Protein AF-A0A0V1FT51-F1 (afdb_monomer)

Solvent-accessible surface area (backbone atoms only — not comparable to full-atom values): 8100 Å² total; per-residue (Å²): 137,88,80,83,78,74,81,78,82,77,84,75,79,74,76,77,79,54,73,46,66,38,38,39,38,37,47,61,46,40,76,72,66,81,39,60,59,68,61,52,52,52,52,47,59,56,65,48,61,45,96,89,34,56,76,52,46,79,90,42,44,49,78,47,80,59,88,41,34,42,39,38,42,22,60,48,100,73,58,71,68,58,52,54,51,52,51,54,51,49,29,55,75,72,68,39,58,84,51,44,43,87,42,74,81,51,99,50,32,34,32,55,38,70,62,83,76,71,87,66,95,70,80,89,80,72,82,82,135

Radius of gyration: 23.44 Å; Cα contacts (8 Å, |Δi|>4): 154; chains: 1; bounding box: 31×39×106 Å

Sequence (129 aa):
AKGYHGPPPANVHRKKKLINKFFIECRHPVEDGIMDAADFESFLRERIKVNGKTGNLGNNVILELQKTKMCLTADIPFSKRYLKYLTKKYLKKQSLRDWLRVVAISKDTYELRYFQITGEESGHSTDEE

Mean predicted aligned error: 10.05 Å

Structure (mmCIF, N/CA/C/O backbone):
data_AF-A0A0V1FT51-F1
#
_entry.id   AF-A0A0V1FT51-F1
#
loop_
_atom_site.group_PDB
_atom_site.id
_atom_site.type_symbol
_atom_site.label_atom_id
_atom_site.label_alt_id
_atom_site.label_comp_id
_atom_site.label_asym_id
_atom_site.label_entity_id
_atom_site.label_seq_id
_atom_site.pdbx_PDB_ins_code
_atom_site.Cartn_x
_atom_site.Cartn_y
_atom_site.Cartn_z
_atom_site.occupancy
_atom_site.B_iso_or_equiv
_atom_site.auth_seq_id
_atom_site.auth_comp_id
_atom_site.auth_asym_id
_atom_site.auth_atom_id
_atom_site.pdbx_PDB_model_num
ATOM 1 N N . ALA A 1 1 ? -8.756 14.147 66.503 1.00 49.16 1 ALA A N 1
ATOM 2 C CA . ALA A 1 1 ? -9.486 14.176 65.221 1.00 49.16 1 ALA A CA 1
ATOM 3 C C . ALA A 1 1 ? -8.890 13.119 64.293 1.00 49.16 1 ALA A C 1
ATOM 5 O O . ALA A 1 1 ? -7.744 13.266 63.891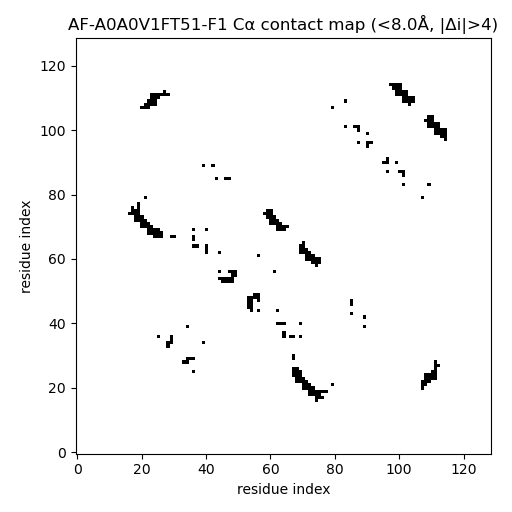 1.00 49.16 1 ALA A O 1
ATOM 6 N N . LYS A 1 2 ? -9.590 12.004 64.039 1.00 50.44 2 LYS A N 1
ATOM 7 C CA . LYS A 1 2 ? -9.127 10.967 63.100 1.00 50.44 2 LYS A CA 1
ATOM 8 C C . LYS A 1 2 ? -9.632 11.345 61.705 1.00 50.44 2 LYS A C 1
ATOM 10 O O . LYS A 1 2 ? -10.838 11.346 61.483 1.00 50.44 2 LYS A O 1
ATOM 15 N N . GLY A 1 3 ? -8.722 11.746 60.818 1.00 50.22 3 GLY A N 1
ATOM 16 C CA . GLY A 1 3 ? -9.038 12.113 59.438 1.00 50.22 3 GLY A CA 1
ATOM 17 C C . GLY A 1 3 ? -9.431 10.885 58.620 1.00 50.22 3 GLY A C 1
ATOM 18 O O . GLY A 1 3 ? -8.656 9.934 58.507 1.00 50.22 3 GLY A O 1
ATOM 19 N N . TYR A 1 4 ? -10.638 10.902 58.058 1.00 54.56 4 TYR A N 1
ATOM 20 C CA . TYR A 1 4 ? -11.074 9.921 57.073 1.00 54.56 4 TYR A CA 1
ATOM 21 C C . TYR A 1 4 ? -10.286 10.137 55.779 1.00 54.56 4 TYR A C 1
ATOM 23 O O . TYR A 1 4 ? -10.406 11.176 55.135 1.00 54.56 4 TYR A O 1
ATOM 31 N N . HIS A 1 5 ? -9.468 9.155 55.412 1.00 66.81 5 HIS A N 1
ATOM 32 C CA . HIS A 1 5 ? -8.859 9.084 54.090 1.00 66.81 5 HIS A CA 1
ATOM 33 C C . HIS A 1 5 ? -9.899 8.438 53.172 1.00 66.81 5 HIS A C 1
ATOM 35 O O . HIS A 1 5 ? -10.347 7.321 53.438 1.00 66.81 5 HIS A O 1
ATOM 41 N N . GLY A 1 6 ? -10.349 9.176 52.156 1.00 67.69 6 GLY A N 1
ATOM 42 C CA . GLY A 1 6 ? -11.325 8.681 51.187 1.00 67.69 6 GLY A CA 1
ATOM 43 C C . GLY A 1 6 ? -10.812 7.441 50.440 1.00 67.69 6 GLY A C 1
ATOM 44 O O . GLY A 1 6 ? -9.598 7.230 50.360 1.00 67.69 6 GLY A O 1
ATOM 45 N N . PRO A 1 7 ? -11.716 6.607 49.899 1.00 74.94 7 PRO A N 1
ATOM 46 C CA . PRO A 1 7 ? -11.322 5.420 49.154 1.00 74.94 7 PRO A CA 1
ATOM 47 C C . PRO A 1 7 ? -10.463 5.807 47.935 1.00 74.94 7 PRO A C 1
ATOM 49 O O . PRO A 1 7 ? -10.726 6.837 47.304 1.00 74.94 7 PRO A O 1
ATOM 52 N N . PRO A 1 8 ? -9.440 5.004 47.586 1.00 71.56 8 PRO A N 1
ATOM 53 C CA . PRO A 1 8 ? -8.608 5.260 46.416 1.00 71.56 8 PRO A CA 1
ATOM 54 C C . PRO A 1 8 ? -9.470 5.282 45.140 1.00 71.56 8 PRO A C 1
ATOM 56 O O . PRO A 1 8 ? -10.444 4.527 45.048 1.00 71.56 8 PRO A O 1
ATOM 59 N N . PRO A 1 9 ? -9.141 6.131 44.147 1.00 68.44 9 PRO A N 1
ATOM 60 C CA . PRO A 1 9 ? -9.922 6.236 42.921 1.00 68.44 9 PRO A CA 1
ATOM 61 C C . PRO A 1 9 ? -9.987 4.882 42.206 1.00 68.44 9 PRO A C 1
ATOM 63 O O . PRO A 1 9 ? -8.975 4.199 42.034 1.00 68.44 9 PRO A O 1
ATOM 66 N N . ALA A 1 10 ? -11.197 4.495 41.798 1.00 66.12 10 ALA A N 1
ATOM 67 C CA . ALA A 1 10 ? -11.458 3.241 41.106 1.00 66.12 10 ALA A CA 1
ATOM 68 C C . ALA A 1 10 ? -10.593 3.118 39.839 1.00 66.12 10 ALA A C 1
ATOM 70 O O . ALA A 1 10 ? -10.461 4.063 39.059 1.00 66.12 10 ALA A O 1
ATOM 71 N N . ASN A 1 11 ? -10.020 1.932 39.630 1.00 62.38 11 ASN A N 1
ATOM 72 C CA . ASN A 1 11 ? -9.163 1.614 38.494 1.00 62.38 11 ASN A CA 1
ATOM 73 C C . ASN A 1 11 ? -9.983 1.651 37.189 1.00 62.38 11 ASN A C 1
ATOM 75 O O . ASN A 1 11 ? -10.637 0.675 36.803 1.00 62.38 11 ASN A O 1
ATOM 79 N N . VAL A 1 12 ? -9.990 2.816 36.532 1.00 64.25 12 VAL A N 1
ATOM 80 C CA . VAL A 1 12 ? -10.585 3.015 35.209 1.00 64.25 12 VAL A CA 1
ATOM 81 C C . VAL A 1 12 ? -9.810 2.137 34.235 1.00 64.25 12 VAL A C 1
ATOM 83 O O . VAL A 1 12 ? -8.705 2.474 33.811 1.00 64.25 12 VAL A O 1
ATOM 86 N N . HIS A 1 13 ? -10.392 0.995 33.877 1.00 61.84 13 HIS A N 1
ATOM 87 C CA . HIS A 1 13 ? -9.846 0.097 32.871 1.00 61.84 13 HIS A CA 1
ATOM 88 C C . HIS A 1 13 ? -9.769 0.852 31.536 1.00 61.84 13 HIS A C 1
ATOM 90 O O . HIS A 1 13 ? -10.751 0.941 30.795 1.00 61.84 13 HIS A O 1
ATOM 96 N N . ARG A 1 14 ? -8.603 1.435 31.222 1.00 65.62 14 ARG A N 1
ATOM 97 C CA . ARG A 1 14 ? -8.336 2.043 29.913 1.00 65.62 14 ARG A CA 1
ATOM 98 C C . ARG A 1 14 ? -8.492 0.941 28.868 1.00 65.62 14 ARG A C 1
ATOM 100 O O . ARG A 1 14 ? -7.655 0.044 28.786 1.00 65.62 14 ARG A O 1
ATOM 107 N N . LYS A 1 15 ? -9.568 0.994 28.073 1.00 6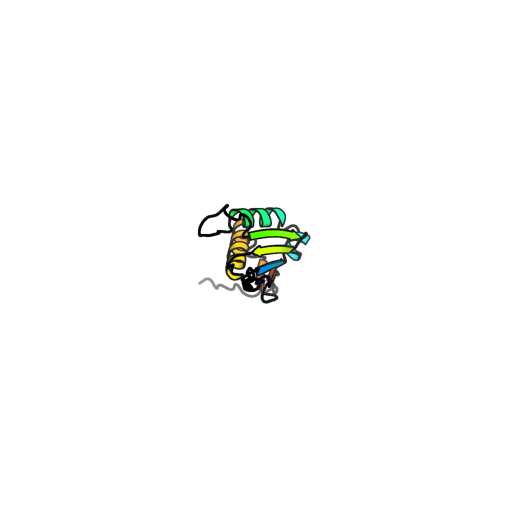5.19 15 LYS A N 1
ATOM 108 C CA . LYS A 1 15 ? -9.748 0.108 26.915 1.00 65.19 15 LYS A CA 1
ATOM 109 C C . LYS A 1 15 ? -8.483 0.184 26.058 1.00 65.19 15 LYS A C 1
ATOM 111 O O . LYS A 1 15 ? -8.126 1.266 25.590 1.00 65.19 15 LYS A O 1
ATOM 116 N N . LYS A 1 16 ? -7.795 -0.951 25.880 1.00 73.00 16 LYS A N 1
ATOM 117 C CA . LYS A 1 16 ? -6.632 -1.046 24.987 1.00 73.00 16 LYS A CA 1
ATOM 118 C C . LYS A 1 16 ? -7.056 -0.561 23.602 1.00 73.00 16 LYS A C 1
ATOM 120 O O . LYS A 1 16 ? -8.003 -1.093 23.025 1.00 73.00 16 LYS A O 1
ATOM 125 N N . LYS A 1 17 ? -6.365 0.461 23.096 1.00 76.88 17 LYS A N 1
ATOM 126 C CA . LYS A 1 17 ? -6.566 0.966 21.737 1.00 76.88 17 LYS A CA 1
ATOM 127 C C . LYS A 1 17 ? -6.231 -0.172 20.766 1.00 76.88 17 LYS A C 1
ATOM 129 O O . LYS A 1 17 ? -5.181 -0.800 20.904 1.00 76.88 17 LYS A O 1
ATOM 134 N N . LEU A 1 18 ? -7.145 -0.485 19.852 1.00 83.88 18 LEU A N 1
ATOM 135 C CA . LEU A 1 18 ? -6.945 -1.533 18.856 1.00 83.88 18 LEU A CA 1
ATOM 136 C C . LEU A 1 18 ? -6.011 -0.983 17.777 1.00 83.88 18 LEU A C 1
ATOM 138 O O . LEU A 1 18 ? -6.417 -0.112 17.018 1.00 83.88 18 LEU A O 1
ATOM 142 N N . ILE A 1 19 ? -4.774 -1.472 17.740 1.00 92.25 19 ILE A N 1
ATOM 143 C CA . ILE A 1 19 ? -3.769 -1.055 16.759 1.00 92.25 19 ILE A CA 1
ATOM 144 C C . ILE A 1 19 ? -3.511 -2.235 15.831 1.00 92.25 19 ILE A C 1
ATOM 146 O O . ILE A 1 19 ? -2.940 -3.244 16.245 1.00 92.25 19 ILE A O 1
ATOM 150 N N . ASN A 1 20 ? -3.929 -2.105 14.576 1.00 94.44 20 ASN A N 1
ATOM 151 C CA . ASN A 1 20 ? -3.661 -3.083 13.530 1.00 94.44 20 ASN A CA 1
ATOM 152 C C . ASN A 1 20 ? -2.497 -2.598 12.672 1.00 94.44 20 ASN A C 1
ATOM 154 O O . ASN A 1 20 ? -2.486 -1.445 12.243 1.00 94.44 20 ASN A O 1
ATOM 158 N N . LYS A 1 21 ? -1.544 -3.481 12.382 1.00 96.88 21 LYS A N 1
ATOM 159 C CA . LYS A 1 21 ? -0.434 -3.194 11.472 1.00 96.88 21 LYS A CA 1
ATOM 160 C C . LYS A 1 21 ? -0.500 -4.145 10.291 1.00 96.88 21 LYS A C 1
ATOM 162 O O . LYS A 1 21 ? -0.615 -5.349 10.486 1.00 96.88 21 LYS A O 1
ATOM 167 N N . PHE A 1 22 ? -0.430 -3.600 9.085 1.00 98.19 22 PHE A N 1
ATOM 168 C CA . PHE A 1 22 ? -0.422 -4.358 7.841 1.00 98.19 22 PHE A CA 1
ATOM 169 C C . PHE A 1 22 ? 0.770 -3.956 6.990 1.00 98.19 22 PHE A C 1
ATOM 171 O O . PHE A 1 22 ? 1.238 -2.819 7.049 1.00 98.19 22 PHE A O 1
ATOM 178 N N . PHE A 1 23 ? 1.230 -4.893 6.169 1.00 98.19 23 PHE A N 1
ATOM 179 C CA . PHE A 1 23 ? 2.423 -4.708 5.355 1.00 98.19 23 PHE A CA 1
ATOM 180 C C . PHE A 1 23 ? 2.175 -5.125 3.907 1.00 98.19 23 PHE A C 1
ATOM 182 O O . PHE A 1 23 ? 1.486 -6.118 3.656 1.00 98.19 23 PHE A O 1
ATOM 189 N N . ILE A 1 24 ? 2.760 -4.393 2.960 1.00 98.31 24 ILE A N 1
ATOM 190 C CA . ILE A 1 24 ? 2.897 -4.823 1.565 1.00 98.31 24 ILE A CA 1
ATOM 191 C C . ILE A 1 24 ? 4.370 -4.756 1.193 1.00 98.31 24 ILE A C 1
ATOM 193 O O . ILE A 1 24 ? 4.987 -3.696 1.268 1.00 98.31 24 ILE A O 1
ATOM 197 N N . GLU A 1 25 ? 4.916 -5.887 0.775 1.00 97.50 25 GLU A N 1
ATOM 198 C CA . GLU A 1 25 ? 6.278 -5.984 0.271 1.00 97.50 25 GLU A CA 1
ATOM 199 C C . GLU A 1 25 ? 6.262 -5.841 -1.254 1.00 97.50 25 GLU A C 1
ATOM 201 O O . GLU A 1 25 ? 5.656 -6.644 -1.968 1.00 97.50 25 GLU A O 1
ATOM 206 N N . CYS A 1 26 ? 6.906 -4.776 -1.736 1.00 96.50 26 CYS A N 1
ATOM 207 C CA . CYS A 1 26 ? 7.009 -4.399 -3.145 1.00 96.50 26 CYS A CA 1
ATOM 208 C C . CYS A 1 26 ? 8.454 -4.538 -3.652 1.00 96.50 26 CYS A C 1
ATOM 210 O O . CYS A 1 26 ? 8.844 -3.847 -4.583 1.00 96.50 26 CYS A O 1
ATOM 212 N N . ARG A 1 27 ? 9.268 -5.399 -3.027 1.00 95.25 27 ARG A N 1
ATOM 213 C CA . ARG A 1 27 ? 10.714 -5.485 -3.276 1.00 95.25 27 ARG A CA 1
ATOM 214 C C . ARG A 1 27 ? 11.067 -5.697 -4.745 1.00 95.25 27 ARG A C 1
ATOM 216 O O . ARG A 1 27 ? 11.692 -4.823 -5.325 1.00 95.25 27 ARG A O 1
ATOM 223 N N . HIS A 1 28 ? 10.626 -6.809 -5.325 1.00 92.81 28 HIS A N 1
ATOM 224 C CA . HIS A 1 28 ? 10.929 -7.158 -6.713 1.00 92.81 28 HIS A CA 1
ATOM 225 C C . HIS A 1 28 ? 10.535 -6.060 -7.716 1.00 92.81 28 HIS A C 1
ATOM 227 O O . HIS A 1 28 ? 11.414 -5.556 -8.402 1.00 92.81 28 HIS A O 1
ATOM 233 N N . PRO A 1 29 ? 9.274 -5.584 -7.758 1.00 95.56 29 PRO A N 1
ATOM 234 C CA . PRO A 1 29 ? 8.889 -4.599 -8.765 1.00 95.56 29 PRO A CA 1
ATOM 235 C C . PRO A 1 29 ? 9.532 -3.215 -8.573 1.00 95.56 29 PRO A C 1
ATOM 237 O O . PRO A 1 29 ? 9.648 -2.468 -9.541 1.00 95.56 29 PRO A O 1
ATOM 240 N N . VAL A 1 30 ? 9.941 -2.858 -7.349 1.00 95.81 30 VAL A N 1
ATOM 241 C CA . VAL A 1 30 ? 10.659 -1.598 -7.085 1.00 95.81 30 VAL A CA 1
ATOM 242 C C . VAL A 1 30 ? 12.134 -1.716 -7.470 1.00 95.81 30 VAL A C 1
ATOM 244 O O . VAL A 1 30 ? 12.674 -0.793 -8.069 1.00 95.81 30 VAL A O 1
ATOM 247 N N . GLU A 1 31 ? 12.788 -2.838 -7.154 1.00 94.94 31 GLU A N 1
ATOM 248 C CA . GLU A 1 31 ? 14.184 -3.093 -7.545 1.00 94.94 31 GLU A CA 1
ATOM 249 C C . GLU A 1 31 ? 14.337 -3.197 -9.072 1.00 94.94 31 GLU A C 1
ATOM 251 O O . GLU A 1 31 ? 15.302 -2.669 -9.618 1.00 94.94 31 GLU A O 1
ATOM 256 N N . ASP A 1 32 ? 13.348 -3.775 -9.760 1.00 94.38 32 ASP A N 1
ATOM 257 C CA . ASP A 1 32 ? 13.316 -3.893 -11.225 1.00 94.38 32 ASP A CA 1
ATOM 258 C C . ASP A 1 32 ? 12.880 -2.590 -11.932 1.00 94.38 32 ASP A C 1
ATOM 260 O O . ASP A 1 32 ? 12.852 -2.521 -13.160 1.00 94.38 32 ASP A O 1
ATOM 264 N N . GLY A 1 33 ? 12.505 -1.549 -11.177 1.00 93.69 33 GLY A N 1
ATOM 265 C CA . GLY A 1 33 ? 12.128 -0.236 -11.713 1.00 93.69 33 GLY A CA 1
ATOM 266 C C . GLY A 1 33 ? 10.755 -0.164 -12.396 1.00 93.69 33 GLY A C 1
ATOM 267 O O . GLY A 1 33 ? 10.422 0.866 -12.977 1.00 93.69 33 GLY A O 1
ATOM 268 N N . ILE A 1 34 ? 9.934 -1.216 -12.320 1.00 94.69 34 ILE A N 1
ATOM 269 C CA . ILE A 1 34 ? 8.594 -1.257 -12.940 1.00 94.69 34 ILE A CA 1
ATOM 270 C C . ILE A 1 34 ? 7.501 -0.619 -12.070 1.00 94.69 34 ILE A C 1
ATOM 272 O O . ILE A 1 34 ? 6.388 -0.382 -12.539 1.00 94.69 34 ILE A O 1
ATOM 276 N N . MET A 1 35 ? 7.786 -0.378 -10.788 1.00 94.75 35 MET A N 1
ATOM 277 C CA . MET A 1 35 ? 6.860 0.232 -9.835 1.00 94.75 35 MET A CA 1
ATOM 278 C C . MET A 1 35 ? 7.572 1.271 -8.974 1.00 94.75 35 MET A C 1
ATOM 280 O O . MET A 1 35 ? 8.590 0.978 -8.353 1.00 94.75 35 MET A O 1
ATOM 284 N N . ASP A 1 36 ? 6.973 2.454 -8.852 1.00 95.94 36 ASP A N 1
ATOM 285 C CA . ASP A 1 36 ? 7.417 3.477 -7.909 1.00 95.94 36 ASP A CA 1
ATOM 286 C C . ASP A 1 36 ? 6.678 3.328 -6.567 1.00 95.94 36 ASP A C 1
ATOM 288 O O . ASP A 1 36 ? 5.447 3.400 -6.478 1.00 95.94 36 ASP A O 1
ATOM 292 N N . ALA A 1 37 ? 7.443 3.105 -5.499 1.00 95.81 37 ALA A N 1
ATOM 293 C CA . ALA A 1 37 ? 6.905 2.947 -4.157 1.00 95.81 37 ALA A CA 1
ATOM 294 C C . ALA A 1 37 ? 6.315 4.252 -3.587 1.00 95.81 37 ALA A C 1
ATOM 296 O O . ALA A 1 37 ? 5.352 4.190 -2.821 1.00 95.81 37 ALA A O 1
ATOM 297 N N . ALA A 1 38 ? 6.846 5.417 -3.974 1.00 96.62 38 ALA A N 1
ATOM 298 C CA . ALA A 1 38 ? 6.358 6.718 -3.520 1.00 96.62 38 ALA A CA 1
ATOM 299 C C . ALA A 1 38 ? 5.026 7.092 -4.195 1.00 96.62 38 ALA A C 1
ATOM 301 O O . ALA A 1 38 ? 4.094 7.558 -3.528 1.00 96.62 38 ALA A O 1
ATOM 302 N N . ASP A 1 39 ? 4.885 6.816 -5.497 1.00 97.31 39 ASP A N 1
ATOM 303 C CA . ASP A 1 39 ? 3.599 6.928 -6.205 1.00 97.31 39 ASP A CA 1
ATOM 304 C C . ASP A 1 39 ? 2.551 5.991 -5.585 1.00 97.31 39 ASP A C 1
ATOM 306 O O . ASP A 1 39 ? 1.407 6.383 -5.333 1.00 97.31 39 ASP A O 1
ATOM 310 N N . PHE A 1 40 ? 2.948 4.760 -5.246 1.00 97.81 40 PHE A N 1
ATOM 311 C CA . PHE A 1 40 ? 2.054 3.819 -4.579 1.00 97.81 40 PHE A CA 1
ATOM 312 C C . PHE A 1 40 ? 1.601 4.295 -3.190 1.00 97.81 40 PHE A C 1
ATOM 314 O O . PHE A 1 40 ? 0.412 4.194 -2.868 1.00 97.81 40 PHE A O 1
ATOM 321 N N . GLU A 1 41 ? 2.506 4.842 -2.372 1.00 97.31 41 GLU A N 1
ATOM 322 C CA . GLU A 1 41 ? 2.150 5.458 -1.089 1.00 97.31 41 GLU A CA 1
ATOM 323 C C . GLU A 1 41 ? 1.126 6.585 -1.281 1.00 97.31 41 GLU A C 1
ATOM 325 O O . GLU A 1 41 ? 0.095 6.618 -0.598 1.00 97.31 41 GLU A O 1
ATOM 330 N N . SER A 1 42 ? 1.386 7.482 -2.232 1.00 97.38 42 SER A N 1
ATOM 331 C CA . SER A 1 42 ? 0.534 8.639 -2.525 1.00 97.38 42 SER A CA 1
ATOM 332 C C . SER A 1 42 ? -0.861 8.196 -2.971 1.00 97.38 42 SER A C 1
ATOM 334 O O . SER A 1 42 ? -1.874 8.652 -2.434 1.00 97.38 42 SER A O 1
ATOM 336 N N . PHE A 1 43 ? -0.933 7.191 -3.847 1.00 98.19 43 PHE A N 1
ATOM 337 C CA . PHE A 1 43 ? -2.190 6.563 -4.242 1.00 98.19 43 PHE A CA 1
ATOM 338 C C . PHE A 1 43 ? -2.970 5.999 -3.045 1.00 98.19 43 PHE A C 1
ATOM 340 O O . PHE A 1 43 ? -4.194 6.153 -2.973 1.00 98.19 43 PHE A O 1
ATOM 347 N N . LEU A 1 44 ? -2.300 5.330 -2.100 1.00 97.94 44 LEU A N 1
ATOM 348 C CA . LEU A 1 44 ? -2.965 4.806 -0.906 1.00 97.94 44 LEU A CA 1
ATOM 349 C C . LEU A 1 44 ? -3.492 5.938 -0.017 1.00 97.94 44 LEU A C 1
ATOM 351 O O . LEU A 1 44 ? -4.633 5.845 0.444 1.00 97.94 44 LEU A O 1
ATOM 355 N N . ARG A 1 45 ? -2.720 7.017 0.170 1.00 96.69 45 ARG A N 1
ATOM 356 C CA . ARG A 1 45 ? -3.155 8.198 0.934 1.00 96.69 45 ARG A CA 1
ATOM 357 C C . ARG A 1 45 ? -4.435 8.808 0.353 1.00 96.69 45 ARG A C 1
ATOM 359 O O . ARG A 1 45 ? -5.359 9.133 1.095 1.00 96.69 45 ARG A O 1
ATOM 366 N N . GLU A 1 46 ? -4.532 8.890 -0.970 1.00 97.50 46 GLU A N 1
ATOM 367 C CA . GLU A 1 46 ? -5.709 9.431 -1.657 1.00 97.50 46 GLU A CA 1
ATOM 368 C C . GLU A 1 46 ? -6.923 8.492 -1.632 1.00 97.50 46 GLU A C 1
ATOM 370 O O . GLU A 1 46 ? -8.072 8.940 -1.586 1.00 97.50 46 GLU A O 1
ATOM 375 N N . ARG A 1 47 ? -6.700 7.174 -1.724 1.00 97.88 47 ARG A N 1
ATOM 376 C CA . ARG A 1 47 ? -7.774 6.199 -1.982 1.00 97.88 47 ARG A CA 1
ATOM 377 C C . ARG A 1 47 ? -8.296 5.478 -0.752 1.00 97.88 47 ARG A C 1
ATOM 379 O O . ARG A 1 47 ? -9.403 4.930 -0.827 1.00 97.88 47 ARG A O 1
ATOM 386 N N . ILE A 1 48 ? -7.547 5.456 0.347 1.00 97.69 48 ILE A N 1
ATOM 387 C CA . ILE A 1 48 ? -8.044 4.916 1.611 1.00 97.69 48 ILE A CA 1
ATOM 388 C C . ILE A 1 48 ? -9.202 5.782 2.105 1.00 97.69 48 ILE A C 1
ATOM 390 O O . ILE A 1 48 ? -9.129 7.009 2.173 1.00 97.69 48 ILE A O 1
ATOM 394 N N . LYS A 1 49 ? -10.294 5.107 2.458 1.00 95.88 49 LYS A N 1
ATOM 395 C CA . LYS A 1 49 ? -11.478 5.710 3.049 1.00 95.88 49 LYS A CA 1
ATOM 396 C C . LYS A 1 49 ? -11.542 5.409 4.535 1.00 95.88 49 LYS A C 1
ATOM 398 O O . LYS A 1 49 ? -11.409 4.257 4.943 1.00 95.88 49 LYS A O 1
ATOM 403 N N . VAL A 1 50 ? -11.858 6.436 5.313 1.00 94.94 50 VAL A N 1
ATOM 404 C CA . VAL A 1 50 ? -12.210 6.333 6.731 1.00 94.94 50 VAL A CA 1
ATOM 405 C C . VAL A 1 50 ? -13.605 6.927 6.889 1.00 94.94 50 VAL A C 1
ATOM 407 O O . VAL A 1 50 ? -13.867 8.037 6.424 1.00 94.94 50 VAL A O 1
ATOM 410 N N . ASN A 1 51 ? -14.530 6.166 7.480 1.00 92.12 51 ASN A N 1
ATOM 411 C CA . ASN A 1 51 ? -15.952 6.532 7.583 1.00 92.12 51 ASN A CA 1
ATOM 412 C C . ASN A 1 51 ? -16.585 6.889 6.221 1.00 92.12 51 ASN A C 1
ATOM 414 O O . ASN A 1 51 ? -17.338 7.850 6.091 1.00 92.12 51 ASN A O 1
ATOM 418 N N . GLY A 1 52 ? -16.227 6.137 5.173 1.00 93.75 52 GLY A N 1
ATOM 419 C CA . GLY A 1 52 ? -16.776 6.295 3.820 1.00 93.75 52 GLY A CA 1
ATOM 420 C C . GLY A 1 52 ? -16.170 7.426 2.978 1.00 93.75 52 GLY A C 1
ATOM 421 O O . GLY A 1 52 ? -16.438 7.479 1.775 1.00 93.75 52 GLY A O 1
ATOM 422 N N . LYS A 1 53 ? -15.309 8.275 3.553 1.00 95.19 53 LYS A N 1
ATOM 423 C CA . LYS A 1 53 ? -14.709 9.439 2.879 1.00 95.19 53 LYS A CA 1
ATOM 424 C C . LYS A 1 53 ? -13.202 9.271 2.673 1.00 95.19 53 LYS A C 1
ATOM 426 O O . LYS A 1 53 ? -12.514 8.745 3.545 1.00 95.19 53 LYS A O 1
ATOM 431 N N . THR A 1 54 ? -12.704 9.706 1.517 1.00 95.69 54 THR A N 1
ATOM 432 C CA . THR A 1 54 ? -11.265 9.841 1.222 1.00 95.69 54 THR A CA 1
ATOM 433 C C . THR A 1 54 ? -10.706 11.120 1.847 1.00 95.69 54 THR A C 1
ATOM 435 O O . THR A 1 54 ? -11.476 11.999 2.227 1.00 95.69 54 THR A O 1
ATOM 438 N N . GLY A 1 55 ? -9.380 11.228 1.974 1.00 92.44 55 GLY A N 1
ATOM 439 C CA . GLY A 1 55 ? -8.727 12.420 2.541 1.00 92.44 55 GLY A CA 1
ATOM 440 C C . GLY A 1 55 ? -8.947 12.6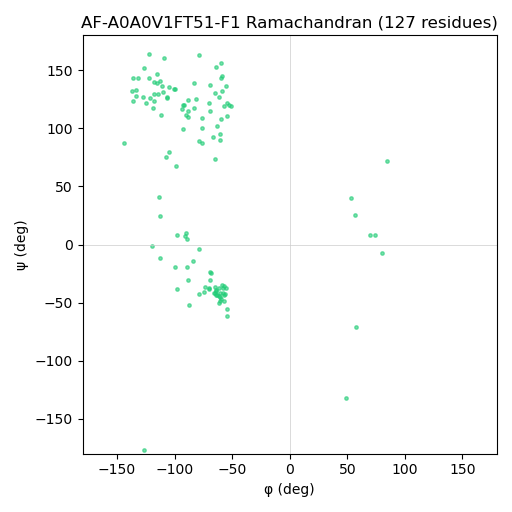18 4.048 1.00 92.44 55 GLY A C 1
ATOM 441 O O . GLY A 1 55 ? -8.569 13.644 4.595 1.00 92.44 55 GLY A O 1
ATOM 442 N N . ASN A 1 56 ? -9.543 11.635 4.730 1.00 92.56 56 ASN A N 1
ATOM 443 C CA . ASN A 1 56 ? -9.909 11.701 6.147 1.00 92.56 56 ASN A CA 1
ATOM 444 C C . ASN A 1 56 ? -9.088 10.718 7.006 1.00 92.56 56 ASN A C 1
ATOM 446 O O . ASN A 1 56 ? -9.630 10.019 7.859 1.00 92.56 56 ASN A O 1
ATOM 450 N N . LEU A 1 57 ? -7.785 10.594 6.731 1.00 91.75 57 LEU A N 1
ATOM 451 C CA . LEU A 1 57 ? -6.906 9.653 7.442 1.00 91.75 57 LEU A CA 1
ATOM 452 C C . LEU A 1 57 ? -6.662 10.082 8.896 1.00 91.75 57 LEU A C 1
ATOM 454 O O . LEU A 1 57 ? -6.656 9.231 9.789 1.00 91.75 57 LEU A O 1
ATOM 458 N N . GLY A 1 58 ? -6.517 11.393 9.129 1.00 88.31 58 GLY A N 1
ATOM 459 C CA . GLY A 1 58 ? -6.267 11.975 10.449 1.00 88.31 58 GLY A CA 1
ATOM 460 C C . GLY A 1 58 ? -5.124 11.265 11.179 1.00 88.31 58 GLY A C 1
ATOM 461 O O . GLY A 1 58 ? -4.092 10.972 10.586 1.00 88.31 58 GLY A O 1
ATOM 462 N N . ASN A 1 59 ? -5.359 10.921 12.446 1.00 89.12 59 ASN A N 1
ATOM 463 C CA . ASN A 1 59 ? -4.460 10.084 13.253 1.00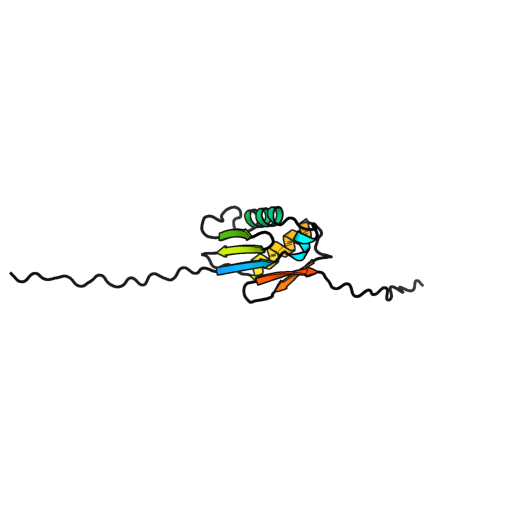 89.12 59 ASN A CA 1
ATOM 464 C C . ASN A 1 59 ? -4.911 8.612 13.289 1.00 89.12 59 ASN A C 1
ATOM 466 O O . ASN A 1 59 ? -4.417 7.826 14.093 1.00 89.12 59 ASN A O 1
ATOM 470 N N . ASN A 1 60 ? -5.907 8.244 12.480 1.00 92.31 60 ASN A N 1
ATOM 471 C CA . ASN A 1 60 ? -6.551 6.936 12.542 1.00 92.31 60 ASN A CA 1
ATOM 472 C C . ASN A 1 60 ? -5.832 5.909 11.669 1.00 92.31 60 ASN A C 1
ATOM 474 O O . ASN A 1 60 ? -5.877 4.720 11.980 1.00 92.31 60 ASN A O 1
ATOM 478 N N . VAL A 1 61 ? -5.221 6.358 10.571 1.00 95.75 61 VAL A N 1
ATOM 479 C CA . VAL A 1 61 ? -4.448 5.528 9.647 1.00 95.75 61 VAL A CA 1
ATOM 480 C C . VAL A 1 61 ? -3.166 6.264 9.281 1.00 95.75 61 VAL A C 1
ATOM 482 O O . VAL A 1 61 ? -3.215 7.372 8.754 1.00 95.75 61 VAL A O 1
ATOM 485 N N . ILE A 1 62 ? -2.031 5.622 9.530 1.00 96.06 62 ILE A N 1
ATOM 486 C CA . ILE A 1 62 ? -0.690 6.119 9.228 1.00 96.06 62 ILE A CA 1
ATOM 487 C C . ILE A 1 62 ? -0.078 5.199 8.170 1.00 96.06 62 ILE A C 1
ATOM 489 O O . ILE A 1 62 ? -0.106 3.974 8.317 1.00 96.06 62 ILE A O 1
ATOM 493 N N . LEU A 1 63 ? 0.449 5.798 7.102 1.00 96.88 63 LEU A N 1
ATOM 494 C CA . LEU A 1 63 ? 1.194 5.122 6.044 1.00 96.88 63 LEU A CA 1
ATOM 495 C C . LEU A 1 63 ? 2.661 5.535 6.125 1.00 96.88 63 LEU A C 1
ATOM 497 O O . LEU A 1 63 ? 2.957 6.725 6.203 1.00 96.88 63 LEU A O 1
ATOM 501 N N . GLU A 1 64 ? 3.551 4.550 6.092 1.00 97.19 64 GLU A N 1
ATOM 502 C CA . GLU A 1 64 ? 5.000 4.742 6.111 1.00 97.19 64 GLU A CA 1
ATOM 503 C C . GLU A 1 64 ? 5.649 3.866 5.038 1.00 97.19 64 GLU A C 1
ATOM 505 O O . GLU A 1 64 ? 5.414 2.654 4.986 1.00 97.19 64 GLU A O 1
ATOM 510 N N . LEU A 1 65 ? 6.481 4.472 4.193 1.00 97.19 65 LEU A N 1
ATOM 511 C CA . LEU A 1 65 ? 7.293 3.766 3.210 1.00 97.19 65 LEU A CA 1
ATOM 512 C C . LEU A 1 65 ? 8.681 3.450 3.787 1.00 97.19 65 LEU A C 1
ATOM 514 O O . LEU A 1 65 ? 9.462 4.339 4.116 1.00 97.19 65 LEU A O 1
ATOM 518 N N . GLN A 1 66 ? 9.017 2.165 3.860 1.00 95.56 66 GLN A N 1
ATOM 519 C CA . GLN A 1 66 ? 10.330 1.651 4.251 1.00 95.56 66 GLN A CA 1
ATOM 520 C C . GLN A 1 66 ? 11.061 1.098 3.023 1.00 95.56 66 GLN A C 1
ATOM 522 O O . GLN A 1 66 ? 11.140 -0.117 2.834 1.00 95.56 66 GLN A O 1
ATOM 527 N N . LYS A 1 67 ? 11.579 1.995 2.172 1.00 90.50 67 LYS A N 1
ATOM 528 C CA . LYS A 1 67 ? 12.283 1.718 0.901 1.00 90.50 67 LYS A CA 1
ATOM 529 C C . LYS A 1 67 ? 11.460 0.914 -0.118 1.00 90.50 67 LYS A C 1
ATOM 531 O O . LYS A 1 67 ? 11.028 1.461 -1.119 1.00 90.50 67 LYS A O 1
ATOM 536 N N . THR A 1 68 ? 11.230 -0.369 0.138 1.00 94.44 68 THR A N 1
ATOM 537 C CA . THR A 1 68 ? 10.454 -1.287 -0.713 1.00 94.44 68 THR A CA 1
ATOM 538 C C . THR A 1 68 ? 9.227 -1.873 -0.013 1.00 94.44 68 THR A C 1
ATOM 540 O O . THR A 1 68 ? 8.480 -2.656 -0.603 1.00 94.44 68 THR A O 1
ATOM 543 N N . LYS A 1 69 ? 9.007 -1.522 1.257 1.00 96.56 69 LYS A N 1
ATOM 544 C CA . LYS A 1 69 ? 7.929 -2.055 2.088 1.00 96.56 69 LYS A CA 1
ATOM 545 C C . LYS A 1 69 ? 6.980 -0.944 2.514 1.00 96.56 69 LYS A C 1
ATOM 547 O O . LYS A 1 69 ? 7.399 0.012 3.155 1.00 96.56 69 LYS A O 1
ATOM 552 N N . MET A 1 70 ? 5.698 -1.098 2.202 1.00 98.00 70 MET A N 1
ATOM 553 C CA . MET A 1 70 ? 4.646 -0.217 2.706 1.00 98.00 70 MET A CA 1
ATOM 554 C C . MET A 1 70 ? 4.115 -0.734 4.037 1.00 98.00 70 MET A C 1
ATOM 556 O O . MET A 1 70 ? 3.624 -1.863 4.119 1.00 98.00 70 MET A O 1
ATOM 560 N N . CYS A 1 71 ? 4.163 0.115 5.057 1.00 98.00 71 CYS A N 1
ATOM 561 C CA . CYS A 1 71 ? 3.632 -0.129 6.390 1.00 98.00 71 CYS A CA 1
ATOM 562 C C . CYS A 1 71 ? 2.357 0.696 6.590 1.00 98.00 71 CYS A C 1
ATOM 564 O O . CYS A 1 71 ? 2.356 1.909 6.398 1.00 98.00 71 CYS A O 1
ATOM 566 N N . LEU A 1 72 ? 1.267 0.042 6.993 1.00 97.81 72 LEU A N 1
ATOM 567 C CA . LEU A 1 72 ? 0.007 0.692 7.347 1.00 97.81 72 LEU A CA 1
ATOM 568 C C . LEU A 1 72 ? -0.310 0.384 8.806 1.00 97.81 72 LEU A C 1
ATOM 570 O O . LEU A 1 72 ? -0.537 -0.773 9.158 1.00 97.81 72 LEU A O 1
ATOM 574 N N . THR A 1 73 ? -0.364 1.418 9.640 1.00 97.06 73 THR A N 1
ATOM 575 C CA . THR A 1 73 ? -0.823 1.321 11.030 1.00 97.06 73 THR A CA 1
ATOM 576 C C . THR A 1 73 ? -2.204 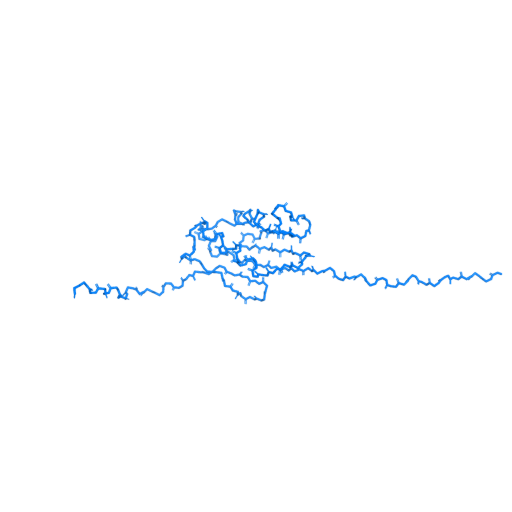1.952 11.139 1.00 97.06 73 THR A C 1
ATOM 578 O O . THR A 1 73 ? -2.394 3.088 10.716 1.00 97.06 73 THR A O 1
ATOM 581 N N . ALA A 1 74 ? -3.179 1.223 11.678 1.00 96.44 74 ALA A N 1
ATOM 582 C CA . ALA A 1 74 ? -4.546 1.694 11.851 1.00 96.44 74 ALA A CA 1
ATOM 583 C C . ALA A 1 74 ? -5.020 1.521 13.297 1.00 96.44 74 ALA A C 1
ATOM 585 O O . ALA A 1 74 ? -5.026 0.410 13.826 1.00 96.44 74 ALA A O 1
ATOM 586 N N . ASP A 1 75 ? -5.505 2.611 13.884 1.00 93.75 75 ASP A N 1
ATOM 587 C CA . ASP A 1 75 ? -6.078 2.676 15.237 1.00 93.75 75 ASP A CA 1
ATOM 588 C C . ASP A 1 75 ? -7.596 2.407 15.254 1.00 93.75 75 ASP A C 1
ATOM 590 O O . ASP A 1 75 ? -8.280 2.549 16.271 1.00 93.75 75 ASP A O 1
ATOM 594 N N . ILE A 1 76 ? -8.138 2.057 14.088 1.00 93.12 76 ILE A N 1
ATOM 595 C CA . ILE A 1 76 ? -9.540 1.737 13.839 1.00 93.12 76 ILE A CA 1
ATOM 596 C C . ILE A 1 76 ? -9.663 0.327 13.251 1.00 93.12 76 ILE A C 1
ATOM 598 O O . ILE A 1 76 ? -8.679 -0.224 12.742 1.00 93.12 76 ILE A O 1
ATOM 602 N N . PRO A 1 77 ? -10.871 -0.267 13.260 1.00 93.00 77 PRO A N 1
ATOM 603 C CA . PRO A 1 77 ? -11.134 -1.483 12.506 1.00 93.00 77 PRO A CA 1
ATOM 604 C C . PRO A 1 77 ? -10.768 -1.283 11.033 1.00 93.00 77 PRO A C 1
ATOM 606 O O . PRO A 1 77 ? -11.409 -0.528 10.304 1.00 93.00 77 PRO A O 1
ATOM 609 N N . PHE A 1 78 ? -9.712 -1.961 10.600 1.00 94.69 78 PHE A N 1
ATOM 610 C CA . PHE A 1 78 ? -9.201 -1.891 9.242 1.00 94.69 78 PHE A CA 1
ATOM 611 C C . PHE A 1 78 ? -8.948 -3.309 8.755 1.00 94.69 78 PHE A C 1
ATOM 613 O O . PHE A 1 78 ? -8.379 -4.132 9.471 1.00 94.69 78 PHE A O 1
ATOM 620 N N . SER A 1 79 ? -9.401 -3.618 7.541 1.00 94.69 79 SER A N 1
ATOM 621 C CA . SER A 1 79 ? -9.276 -4.969 7.003 1.00 94.69 79 SER A CA 1
ATOM 622 C C . SER A 1 79 ? -8.095 -5.068 6.052 1.00 94.69 79 SER A C 1
ATOM 624 O O . SER A 1 79 ? -7.954 -4.290 5.107 1.00 94.69 79 SER A O 1
ATOM 626 N N . LYS A 1 80 ? -7.301 -6.122 6.221 1.00 96.31 80 LYS A N 1
ATOM 627 C CA . LYS A 1 80 ? -6.258 -6.480 5.261 1.00 96.31 80 LYS A CA 1
ATOM 628 C C . LYS A 1 80 ? -6.817 -6.649 3.839 1.00 96.31 80 LYS A C 1
ATOM 630 O O . LYS A 1 80 ? -6.208 -6.222 2.864 1.00 96.31 80 LYS A O 1
ATOM 635 N N . ARG A 1 81 ? -8.024 -7.204 3.696 1.00 97.75 81 ARG A N 1
ATOM 636 C CA . ARG A 1 81 ? -8.695 -7.363 2.393 1.00 97.75 81 ARG A CA 1
ATOM 637 C C . ARG A 1 81 ? -8.885 -6.029 1.663 1.00 97.75 81 ARG A C 1
ATOM 639 O O . ARG A 1 81 ? -8.740 -5.995 0.442 1.00 97.75 81 ARG A O 1
ATOM 646 N N . TYR A 1 82 ? -9.183 -4.951 2.387 1.00 97.75 82 TYR A N 1
ATOM 647 C CA . TYR A 1 82 ? -9.315 -3.627 1.784 1.00 97.75 82 TYR A CA 1
ATOM 648 C C . TYR A 1 82 ? -7.987 -3.144 1.191 1.00 97.75 82 TYR A C 1
ATOM 650 O O . TYR A 1 82 ? -7.960 -2.652 0.063 1.00 97.75 82 TYR A O 1
ATOM 658 N N . LEU A 1 83 ? -6.879 -3.404 1.887 1.00 97.31 83 LEU A N 1
ATOM 659 C CA . LEU A 1 83 ? -5.542 -3.120 1.378 1.00 97.31 83 LEU A CA 1
ATOM 660 C C . LEU A 1 83 ? -5.255 -3.901 0.082 1.00 97.31 83 LEU A C 1
ATOM 662 O O . LEU A 1 83 ? -4.866 -3.299 -0.911 1.00 97.31 83 LEU A O 1
ATOM 666 N N . LYS A 1 84 ? -5.586 -5.203 0.023 1.00 98.12 84 LYS A N 1
ATOM 667 C CA . LYS A 1 84 ? -5.473 -6.008 -1.216 1.00 98.12 84 LYS A CA 1
ATOM 668 C C . LYS A 1 84 ? -6.261 -5.416 -2.382 1.00 98.12 84 LYS A C 1
ATOM 670 O O . LYS A 1 84 ? -5.784 -5.431 -3.516 1.00 98.12 84 LYS A O 1
ATOM 675 N N . TYR A 1 85 ? -7.482 -4.950 -2.120 1.00 98.50 85 TYR A N 1
ATOM 676 C CA . TYR A 1 85 ? -8.315 -4.310 -3.135 1.00 98.50 85 TYR A CA 1
ATOM 677 C C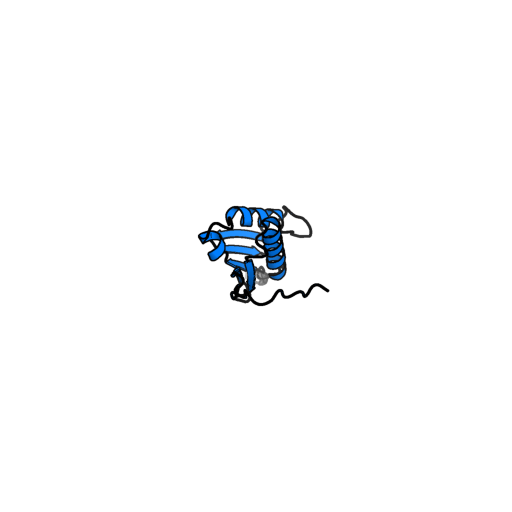 . TYR A 1 85 ? -7.633 -3.058 -3.696 1.00 98.50 85 TYR A C 1
ATOM 679 O O . TYR A 1 85 ? -7.524 -2.923 -4.914 1.00 98.50 85 TYR A O 1
ATOM 687 N N . LEU A 1 86 ? -7.132 -2.180 -2.823 1.00 98.44 86 LEU A N 1
ATOM 688 C CA . LEU A 1 86 ? -6.453 -0.955 -3.241 1.00 98.44 86 LEU A CA 1
ATOM 689 C C . LEU A 1 86 ? -5.166 -1.249 -4.014 1.00 98.44 86 LEU A C 1
ATOM 691 O O . LEU A 1 86 ? -4.972 -0.671 -5.079 1.00 98.44 86 LEU A O 1
ATOM 695 N N . THR A 1 87 ? -4.347 -2.204 -3.566 1.00 98.19 87 THR A N 1
ATOM 696 C CA . THR A 1 87 ? -3.145 -2.619 -4.303 1.00 98.19 87 THR A CA 1
ATOM 697 C C . THR A 1 87 ? -3.498 -3.142 -5.694 1.00 98.19 87 THR A C 1
ATOM 699 O O . THR A 1 87 ? -2.924 -2.702 -6.681 1.00 98.19 87 THR A O 1
ATOM 702 N N . LYS A 1 88 ? -4.506 -4.016 -5.825 1.00 98.31 88 LYS A N 1
ATOM 703 C CA . LYS A 1 88 ? -4.959 -4.486 -7.147 1.00 98.31 88 LYS A CA 1
ATOM 704 C C . LYS A 1 88 ? -5.472 -3.350 -8.034 1.00 98.31 88 LYS A C 1
ATOM 706 O O . LYS A 1 88 ? -5.258 -3.381 -9.245 1.00 98.31 88 LYS A O 1
ATOM 711 N N . LYS A 1 89 ? -6.156 -2.367 -7.444 1.00 98.50 89 LYS A N 1
ATOM 712 C CA . LYS A 1 89 ? -6.645 -1.183 -8.155 1.00 98.50 89 LYS A CA 1
ATOM 713 C C . LYS A 1 89 ? -5.491 -0.330 -8.682 1.00 98.50 89 LYS A C 1
ATOM 715 O O . LYS A 1 89 ? -5.560 0.111 -9.824 1.00 98.50 89 LYS A O 1
ATOM 720 N N . TYR A 1 90 ? -4.438 -0.154 -7.886 1.00 98.44 90 TYR A N 1
ATOM 721 C CA . TYR A 1 90 ? -3.207 0.510 -8.308 1.00 98.44 90 TYR A CA 1
ATOM 722 C C . TYR A 1 90 ? -2.533 -0.227 -9.469 1.00 98.44 90 TYR A C 1
ATOM 724 O O . TYR A 1 90 ? -2.298 0.372 -10.512 1.00 98.44 90 TYR A O 1
ATOM 732 N N . LEU A 1 91 ? -2.338 -1.546 -9.342 1.00 97.75 91 LEU A N 1
ATOM 733 C CA . LEU A 1 91 ? -1.733 -2.354 -10.407 1.00 97.75 91 LEU A CA 1
ATOM 734 C C . LEU A 1 91 ? -2.530 -2.273 -11.715 1.00 97.75 91 LEU A C 1
ATOM 736 O O . LEU A 1 91 ? -1.940 -2.285 -12.785 1.00 97.75 91 LEU A O 1
ATOM 740 N N . LYS A 1 92 ? -3.866 -2.167 -11.662 1.00 97.50 92 LYS A N 1
ATOM 741 C CA . LYS A 1 92 ? -4.668 -1.957 -12.879 1.00 97.50 92 LYS A CA 1
ATOM 742 C C . LYS A 1 92 ? -4.477 -0.557 -13.467 1.00 97.50 92 LYS A C 1
ATOM 744 O O . LYS A 1 92 ? -4.464 -0.440 -14.685 1.00 97.50 92 LYS A O 1
ATOM 749 N N . LYS A 1 93 ? -4.343 0.477 -12.627 1.00 97.31 93 LYS A N 1
ATOM 750 C CA . LYS A 1 93 ? -4.093 1.863 -13.063 1.00 97.31 93 LYS A CA 1
ATOM 751 C C . LYS A 1 93 ? -2.736 1.993 -13.766 1.00 97.31 93 LYS A C 1
ATOM 753 O O . LYS A 1 93 ? -2.665 2.693 -14.763 1.00 97.31 93 LYS A O 1
ATOM 758 N N . GLN A 1 94 ? -1.714 1.297 -13.267 1.00 97.12 94 GLN A N 1
ATOM 759 C CA . GLN A 1 94 ? -0.360 1.288 -13.834 1.00 97.12 94 GLN A CA 1
ATOM 760 C C . GLN A 1 94 ? -0.135 0.181 -14.884 1.00 97.12 94 GLN A C 1
ATOM 762 O O . GLN A 1 94 ? 0.997 -0.078 -15.270 1.00 97.12 94 GLN A O 1
ATOM 767 N N . SER A 1 95 ? -1.189 -0.519 -15.325 1.00 96.00 95 SER A N 1
ATOM 768 C CA . SER A 1 95 ? -1.096 -1.633 -16.290 1.00 96.00 95 SER A CA 1
ATOM 769 C C . SER A 1 95 ? -0.158 -2.790 -15.882 1.00 96.00 95 SER A C 1
ATOM 771 O O . SER A 1 95 ? 0.282 -3.558 -16.722 1.00 96.00 95 SER A O 1
ATOM 773 N N . LEU A 1 96 ? 0.080 -2.994 -14.581 1.00 96.00 96 LEU A N 1
ATOM 774 C CA . LEU A 1 96 ? 0.966 -4.031 -14.020 1.00 96.00 96 LEU A CA 1
ATOM 775 C C . LEU A 1 96 ? 0.249 -5.361 -13.696 1.00 96.00 96 LEU A C 1
ATOM 777 O O . LEU A 1 96 ? 0.808 -6.241 -13.038 1.00 96.00 96 LEU A O 1
ATOM 781 N N . ARG A 1 97 ? -1.028 -5.505 -14.074 1.00 95.31 97 ARG A N 1
ATOM 782 C CA . ARG A 1 97 ? -1.882 -6.647 -13.676 1.00 95.31 97 ARG A CA 1
ATOM 783 C C . ARG A 1 97 ? -1.487 -7.974 -14.310 1.00 95.31 97 ARG A C 1
ATOM 785 O O . ARG A 1 97 ? -1.838 -8.997 -13.723 1.00 95.31 97 ARG A O 1
ATOM 792 N N . ASP A 1 98 ? -0.804 -7.925 -15.443 1.00 92.50 98 ASP A N 1
ATOM 793 C CA . ASP A 1 98 ? -0.398 -9.107 -16.204 1.00 92.50 98 ASP A CA 1
ATOM 794 C C . ASP A 1 98 ? 0.967 -9.625 -15.739 1.00 92.50 98 ASP A C 1
ATOM 796 O O . ASP A 1 98 ? 1.280 -10.798 -15.901 1.00 92.50 98 ASP A O 1
ATOM 800 N N . TRP A 1 99 ? 1.746 -8.774 -15.067 1.00 92.62 99 TRP A N 1
ATOM 801 C CA . TRP A 1 99 ? 3.053 -9.131 -14.524 1.00 92.62 99 TRP A CA 1
ATOM 802 C C . TRP A 1 99 ? 2.989 -9.492 -13.043 1.00 92.62 99 TRP A C 1
ATOM 804 O O . TRP A 1 99 ? 3.648 -10.437 -12.619 1.00 92.62 99 TRP A O 1
ATOM 814 N N . LEU A 1 100 ? 2.172 -8.787 -12.250 1.00 96.31 100 LEU A N 1
ATOM 815 C CA . LEU A 1 100 ? 2.192 -8.886 -10.789 1.00 96.31 100 LEU A CA 1
ATOM 816 C C . LEU A 1 100 ? 0.875 -9.393 -10.189 1.00 96.31 100 LEU A C 1
ATOM 818 O O . LEU A 1 100 ? -0.232 -8.954 -10.521 1.00 96.31 100 LEU A O 1
ATOM 822 N N . ARG A 1 101 ? 1.002 -10.243 -9.167 1.00 96.38 101 ARG A N 1
ATOM 823 C CA . ARG A 1 101 ? -0.090 -10.702 -8.300 1.00 96.38 101 ARG A CA 1
ATOM 824 C C . ARG A 1 101 ? 0.171 -10.381 -6.831 1.00 96.38 101 ARG A C 1
ATOM 826 O O . ARG A 1 101 ? 1.282 -10.499 -6.333 1.00 96.38 101 ARG A O 1
ATOM 833 N N . VAL A 1 102 ? -0.904 -10.041 -6.114 1.00 97.81 102 VAL A N 1
ATOM 834 C CA . VAL A 1 102 ? -0.883 -9.794 -4.661 1.00 97.81 102 VAL A CA 1
ATOM 835 C C . VAL A 1 102 ? -1.148 -11.100 -3.903 1.00 97.81 102 VAL A C 1
ATOM 837 O O . VAL A 1 102 ? -2.278 -11.613 -3.930 1.00 97.81 102 VAL A O 1
ATOM 840 N N . VAL A 1 103 ? -0.139 -11.611 -3.199 1.00 97.19 103 VAL A N 1
ATOM 841 C CA . VAL A 1 103 ? -0.159 -12.891 -2.466 1.00 97.19 103 VAL A CA 1
ATOM 842 C C . VAL A 1 103 ? -0.007 -12.641 -0.966 1.00 97.19 103 VAL A C 1
ATOM 844 O O . VAL A 1 103 ? 0.734 -11.757 -0.555 1.00 97.19 103 VAL A O 1
ATOM 847 N N . ALA A 1 104 ? -0.753 -13.366 -0.128 1.00 97.81 104 ALA A N 1
ATOM 848 C CA . ALA A 1 104 ? -0.583 -13.282 1.324 1.00 97.81 104 ALA A CA 1
ATOM 849 C C . ALA A 1 104 ? 0.594 -14.162 1.753 1.00 97.81 104 ALA A C 1
ATOM 851 O O . ALA A 1 104 ? 0.568 -15.353 1.466 1.00 97.81 104 ALA A O 1
ATOM 852 N N . ILE A 1 105 ? 1.572 -13.587 2.458 1.00 97.06 105 ILE A N 1
ATOM 853 C CA . ILE A 1 105 ? 2.646 -14.363 3.101 1.00 97.06 105 ILE A CA 1
ATOM 854 C C . ILE A 1 105 ? 2.202 -14.790 4.502 1.00 97.06 105 ILE A C 1
ATOM 856 O O . ILE A 1 105 ? 2.265 -15.956 4.866 1.00 97.06 105 ILE A O 1
ATOM 860 N N . SER A 1 106 ? 1.751 -13.823 5.300 1.00 96.56 106 SER A N 1
ATOM 861 C CA . SER A 1 106 ? 1.370 -14.014 6.701 1.00 96.56 106 SER A CA 1
ATOM 862 C C . SER A 1 106 ? -0.042 -13.489 6.943 1.00 96.56 106 SER A C 1
ATOM 864 O O . SER A 1 106 ? -0.703 -13.001 6.021 1.00 96.56 106 SER A O 1
ATOM 866 N N . LYS A 1 107 ? -0.522 -13.535 8.190 1.00 95.62 107 LYS A N 1
ATOM 867 C CA . LYS A 1 107 ? -1.819 -12.950 8.553 1.00 95.62 107 LYS A CA 1
ATOM 868 C C . LYS A 1 107 ? -1.893 -11.460 8.216 1.00 95.62 107 LYS A C 1
ATOM 870 O O . LYS A 1 107 ? -2.901 -11.038 7.659 1.00 95.62 107 LYS A O 1
ATOM 875 N N . ASP A 1 108 ? -0.792 -10.724 8.355 1.00 96.88 108 ASP A N 1
ATOM 876 C CA . ASP A 1 108 ? -0.774 -9.256 8.271 1.00 96.88 108 ASP A CA 1
ATOM 877 C C . ASP A 1 108 ? -0.015 -8.709 7.047 1.00 96.88 108 ASP A C 1
ATOM 879 O O . ASP A 1 108 ? -0.182 -7.547 6.678 1.00 96.88 108 ASP A O 1
ATOM 883 N N . THR A 1 109 ? 0.732 -9.566 6.342 1.00 98.12 109 THR A N 1
ATOM 884 C CA . THR A 1 109 ? 1.594 -9.165 5.215 1.00 98.12 109 THR A CA 1
ATOM 885 C C . THR A 1 109 ? 1.090 -9.672 3.863 1.00 98.12 109 THR A C 1
ATOM 887 O O . THR A 1 109 ? 0.674 -10.831 3.729 1.00 98.12 109 THR A O 1
ATOM 890 N N . TYR A 1 110 ? 1.131 -8.804 2.855 1.00 98.62 110 TYR A N 1
ATOM 891 C CA . TYR A 1 110 ? 1.052 -9.147 1.438 1.00 98.62 110 TYR A CA 1
ATOM 892 C C . TYR A 1 110 ? 2.396 -8.944 0.746 1.00 98.62 110 TYR A C 1
ATOM 894 O O . TYR A 1 110 ? 3.227 -8.168 1.202 1.00 98.62 110 TYR A O 1
ATOM 902 N N . GLU A 1 111 ? 2.544 -9.589 -0.398 1.00 97.69 111 GLU A N 1
ATOM 903 C CA . GLU A 1 111 ? 3.697 -9.485 -1.280 1.00 97.69 111 GLU A CA 1
ATOM 904 C C . GLU A 1 111 ? 3.233 -9.366 -2.727 1.00 97.69 111 GLU A C 1
ATOM 906 O O . GLU A 1 111 ? 2.238 -9.990 -3.126 1.00 97.69 111 GLU A O 1
ATOM 911 N N . LEU A 1 112 ? 3.956 -8.565 -3.505 1.00 97.06 112 LEU A N 1
ATOM 912 C CA . LEU A 1 112 ? 3.839 -8.533 -4.955 1.00 97.06 112 LEU A CA 1
ATOM 913 C C . LEU A 1 112 ? 4.779 -9.574 -5.560 1.00 97.06 112 LEU A C 1
ATOM 915 O O . LEU A 1 112 ? 5.995 -9.457 -5.447 1.00 97.06 112 LEU A O 1
ATOM 919 N N . ARG A 1 113 ? 4.203 -10.592 -6.204 1.00 95.62 113 ARG A N 1
ATOM 920 C CA . ARG A 1 113 ? 4.949 -11.651 -6.894 1.00 95.62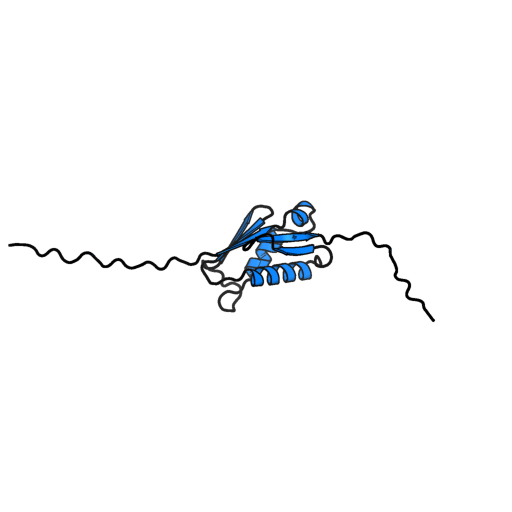 113 ARG A CA 1
ATOM 921 C C . ARG A 1 113 ? 4.689 -11.604 -8.386 1.00 95.62 113 ARG A C 1
ATOM 923 O O . ARG A 1 113 ? 3.554 -11.345 -8.788 1.00 95.62 113 ARG A O 1
ATOM 930 N N . TYR A 1 114 ? 5.695 -11.956 -9.176 1.00 95.25 114 TYR A N 1
ATOM 931 C CA . TYR A 1 114 ? 5.500 -12.216 -10.593 1.00 95.25 114 TYR A CA 1
ATOM 932 C C . TYR A 1 114 ? 4.587 -13.427 -10.822 1.00 95.25 114 TYR A C 1
ATOM 934 O O . TYR A 1 114 ? 4.479 -14.336 -9.980 1.00 95.25 114 TYR A O 1
ATOM 942 N N . PHE A 1 115 ? 3.901 -13.436 -11.960 1.00 92.38 115 PHE A N 1
ATOM 943 C CA . PHE A 1 115 ? 3.385 -14.683 -12.506 1.00 92.38 115 PHE A CA 1
ATOM 944 C C . PHE A 1 115 ? 4.559 -15.533 -12.989 1.00 92.38 115 PHE A C 1
ATOM 946 O O . PHE A 1 115 ? 5.499 -15.027 -13.595 1.00 92.38 115 PHE A O 1
ATOM 953 N N . GLN A 1 116 ? 4.514 -16.829 -12.695 1.00 82.44 116 GLN A N 1
ATOM 954 C CA . GLN A 1 116 ? 5.405 -17.777 -13.346 1.00 82.44 116 GLN A CA 1
ATOM 955 C C . GLN A 1 116 ? 4.838 -17.981 -14.744 1.00 82.44 116 GLN A C 1
ATOM 957 O O . GLN A 1 116 ? 3.838 -18.677 -14.901 1.00 82.44 116 GLN A O 1
ATOM 962 N N . ILE A 1 117 ? 5.426 -17.313 -15.732 1.00 71.75 117 ILE A N 1
ATOM 963 C CA . ILE A 1 117 ? 5.213 -17.679 -17.126 1.00 71.75 117 ILE A CA 1
ATOM 964 C C . ILE A 1 117 ? 6.065 -18.929 -17.314 1.00 71.75 117 ILE A C 1
ATOM 966 O O . ILE A 1 117 ? 7.253 -18.848 -17.618 1.00 71.75 117 ILE A O 1
ATOM 970 N N . THR A 1 118 ? 5.500 -20.095 -17.014 1.00 60.62 118 THR A N 1
ATOM 971 C CA . THR A 1 118 ? 6.023 -21.328 -17.596 1.00 60.62 118 THR A CA 1
ATOM 972 C C . THR A 1 118 ? 5.954 -21.097 -19.098 1.00 60.62 118 THR A C 1
ATOM 974 O O . THR A 1 118 ? 4.883 -20.760 -19.597 1.00 60.62 118 THR A O 1
ATOM 977 N N . GLY A 1 119 ? 7.099 -21.127 -19.779 1.00 53.94 119 GLY A N 1
ATOM 978 C CA . GLY A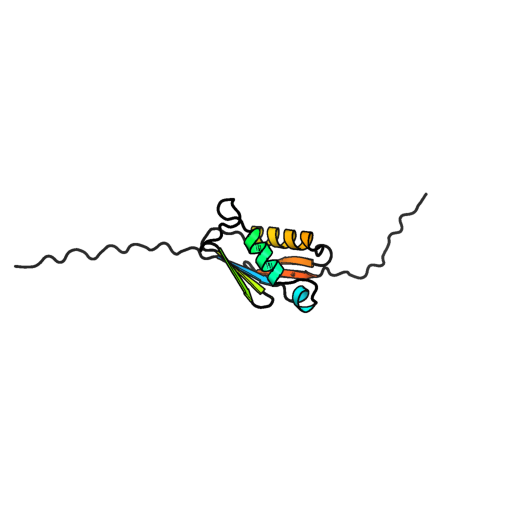 1 119 ? 7.162 -20.938 -21.221 1.00 53.94 119 GLY A CA 1
ATOM 979 C C . GLY A 1 119 ? 6.348 -22.024 -21.910 1.00 53.94 119 GLY A C 1
ATOM 980 O O . GLY A 1 119 ? 6.868 -23.092 -22.196 1.00 53.94 119 GLY A O 1
ATOM 981 N N . GLU A 1 120 ? 5.070 -21.754 -22.128 1.00 51.00 120 GLU A N 1
ATOM 982 C CA . GLU A 1 120 ? 4.212 -22.497 -23.031 1.00 51.00 120 GLU A CA 1
ATOM 983 C C . GLU A 1 120 ? 4.019 -21.629 -24.268 1.00 51.00 120 GLU A C 1
ATOM 985 O O . GLU A 1 120 ? 3.007 -20.965 -24.476 1.00 51.00 120 GLU A O 1
ATOM 990 N N . GLU A 1 121 ? 5.036 -21.673 -25.122 1.00 53.50 121 GLU A N 1
ATOM 991 C CA . GLU A 1 121 ? 4.793 -21.850 -26.547 1.00 53.50 121 GLU A CA 1
ATOM 992 C C . GLU A 1 121 ? 4.166 -23.248 -26.729 1.00 53.50 121 GLU A C 1
ATOM 994 O O . GLU A 1 121 ? 4.828 -24.205 -27.112 1.00 53.50 121 GLU A O 1
ATOM 999 N N . SER A 1 122 ? 2.894 -23.393 -26.346 1.00 51.03 122 SER A N 1
ATOM 1000 C CA . SER A 1 122 ? 2.146 -24.650 -26.438 1.00 51.03 122 SER A CA 1
ATOM 1001 C C . SER A 1 122 ? 0.692 -24.353 -26.804 1.00 51.03 122 SER A C 1
ATOM 1003 O O . SER A 1 122 ? -0.170 -24.219 -25.942 1.00 51.03 122 SER A O 1
ATOM 1005 N N . GLY A 1 123 ? 0.423 -24.272 -28.108 1.00 52.59 123 GLY A N 1
ATOM 1006 C CA . GLY A 1 123 ? -0.886 -24.617 -28.665 1.00 52.59 123 GLY A CA 1
ATOM 1007 C C . GLY A 1 123 ? -1.962 -23.533 -28.657 1.00 52.59 123 GLY A C 1
ATOM 1008 O O . GLY A 1 123 ? -2.988 -23.683 -28.001 1.00 52.59 123 GLY A O 1
ATOM 1009 N N . HIS A 1 124 ? -1.813 -22.513 -29.506 1.00 41.81 124 HIS A N 1
ATOM 1010 C CA . HIS A 1 124 ? -2.983 -21.957 -30.191 1.00 41.81 124 HIS A CA 1
ATOM 1011 C C . HIS A 1 124 ? -3.058 -22.548 -31.603 1.00 41.81 124 HIS A C 1
ATOM 1013 O O . HIS A 1 124 ? -2.843 -21.856 -32.592 1.00 41.81 124 HIS A O 1
ATOM 1019 N N . SER A 1 125 ? -3.322 -23.854 -31.697 1.00 46.97 125 SER A N 1
ATOM 1020 C CA . SER A 1 125 ? -4.005 -24.403 -32.866 1.00 46.97 125 SER A CA 1
ATOM 1021 C C . SER A 1 125 ? -5.489 -24.094 -32.676 1.00 46.97 125 SER A C 1
ATOM 1023 O O . SER A 1 125 ? -6.208 -24.848 -32.022 1.00 46.97 125 SER A O 1
ATOM 1025 N N . THR A 1 126 ? -5.924 -22.933 -33.160 1.00 41.38 126 THR A N 1
ATOM 1026 C CA . THR A 1 126 ? -7.322 -22.790 -33.568 1.00 41.38 126 THR A CA 1
ATOM 1027 C C . THR A 1 126 ? -7.322 -23.123 -35.041 1.00 41.38 126 THR A C 1
ATOM 1029 O O . THR A 1 126 ? -6.873 -22.316 -35.852 1.00 41.38 126 THR A O 1
ATOM 1032 N N . ASP A 1 127 ? -7.710 -24.356 -35.344 1.00 49.41 127 ASP A N 1
ATOM 1033 C CA . ASP A 1 127 ? -8.051 -24.774 -36.693 1.00 49.41 127 ASP A CA 1
ATOM 1034 C C . ASP A 1 127 ? -9.105 -23.797 -37.237 1.00 49.41 127 ASP A C 1
ATOM 1036 O O . ASP A 1 127 ? -10.163 -23.604 -36.629 1.00 49.41 127 ASP A O 1
ATOM 1040 N N . GLU A 1 128 ? -8.771 -23.123 -38.337 1.00 49.56 128 GLU A N 1
ATOM 1041 C CA . GLU A 1 128 ? -9.775 -22.541 -39.216 1.00 49.56 128 GLU A CA 1
ATOM 1042 C C . GLU A 1 128 ? -10.274 -23.629 -40.175 1.00 49.56 128 GLU A C 1
ATOM 1044 O O . GLU A 1 128 ? -9.470 -24.391 -40.715 1.00 49.56 128 GLU A O 1
ATOM 1049 N N . GLU A 1 129 ? -11.595 -23.592 -40.385 1.00 44.59 129 GLU A N 1
ATOM 1050 C CA . GLU A 1 129 ? -12.456 -24.363 -41.304 1.00 44.59 129 GLU A CA 1
ATOM 1051 C C . GLU A 1 129 ? -13.154 -25.621 -40.748 1.00 44.59 129 GLU A C 1
ATOM 1053 O O . GLU A 1 129 ? -12.521 -26.679 -40.537 1.00 44.59 129 GLU A O 1
#

pLDDT: mean 87.04, std 16.61, range [41.38, 98.62]

Foldseek 3Di:
DDDDDDDDDDDPPDPPQDKAKAKEFQPVCVVVVLDDPVVLQVLCQQPDDDPNDHNPCPVQWDWDDDSRMIMIIGSDDDDPVVVQVSVCVVCVVSVNNQFWDWDDPDPRYIYIDGDPPPPPPDDPPPDDD

Secondary structure (DSSP, 8-state):
----PPPPPP----PPP--EEEEEE-HHHHHTTSS-HHHHHHHHHHH-EETTEES--TTTEEEEEETTEEEEEESS---HHHHHHHHHHHHHHTT-TTTEEEEE-SSSEEEEEE---------------

Organism: Trichinella pseudos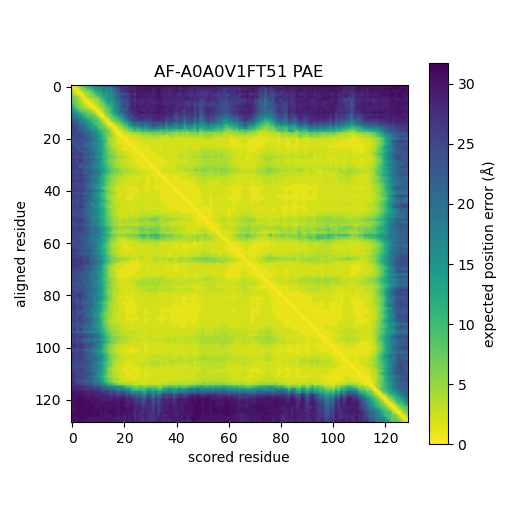piralis (NCBI:txid6337)

InterPro domains:
  IPR002671 Large ribosomal subunit protein eL22 [PF01776] (20-122)
  IPR002671 Large ribosomal subunit protein eL22 [PTHR10064] (13-122)
  IPR038526 Large ribosomal subunit protein eL22 superfamily [G3DSA:3.30.1360.210] (10-128)

Nearest PDB structures (foldseek):
  5umd-assembly1_X  TM=9.931E-01  e=6.272E-13  Plasmodium falciparum 3D7
  4v8p-assembly2_DM  TM=9.865E-01  e=1.275E-12  Tetrahymena thermophila
  8hfr-assembly1_UF  TM=9.109E-01  e=1.051E-12  Saccharomyces cerevisiae S288C
  6uz7-assembly1_AU  TM=9.682E-01  e=2.327E-11  Kluyveromyces lactis
  8p5d-assembly1_LU0  TM=9.697E-01  e=2.883E-10  Spraguea lophii 42_110